Protein AF-A0A0D0M750-F1 (afdb_monomer_lite)

Foldseek 3Di:
DDDQDDDDDDDQQQFQLNVLVVCVVVPSDDADPVFQKWFKDAPNDTAKIDGHCVNDNPDDIGGPDDRSHGSCVRNPPPVDIDIHGDDD

Sequence (88 aa):
MGPLTQTFEMPDRCSIEDLVKAVAASRFLQFSSTHTALHCRIAGNEVAVVFSPHEVPAREPLFVVAPDTAVQSIATVDRKVEFVFDRA

pLDDT: mean 84.26, std 9.64, range [49.31, 94.88]

Radius of gyration: 12.6 Å; chains: 1; bounding box: 32×29×28 Å

Secondary structure (DSSP, 8-state):
--------PPPTT-BHHHHHHHHHHTT----BTTB-EEEEEETTEEEEEEE-TTTSTT-PPEESS-TT-BHHHH--SS--EEEEE---

Organism: Variovorax paradoxus (NCBI:txid34073)

Structure (mmCIF, N/CA/C/O backbone):
data_AF-A0A0D0M750-F1
#
_entry.id   AF-A0A0D0M750-F1
#
loop_
_atom_site.group_PDB
_atom_site.id
_atom_site.type_symbol
_atom_site.label_atom_id
_atom_site.label_alt_id
_atom_site.label_comp_id
_atom_site.label_asym_id
_atom_site.label_entity_id
_atom_site.label_seq_id
_atom_site.pdbx_PDB_ins_code
_atom_site.Cartn_x
_atom_site.Cartn_y
_atom_site.Cartn_z
_atom_site.occupancy
_atom_site.B_iso_or_equiv
_atom_site.auth_seq_id
_atom_site.auth_comp_id
_atom_site.auth_asym_id
_atom_site.auth_atom_id
_atom_site.pdbx_PDB_model_num
ATOM 1 N N . MET A 1 1 ? 18.234 -5.038 13.038 1.00 49.31 1 MET A N 1
ATOM 2 C CA . MET A 1 1 ? 17.355 -3.973 12.511 1.00 49.31 1 MET A CA 1
ATOM 3 C C . MET A 1 1 ? 15.922 -4.428 12.738 1.00 49.31 1 MET A C 1
ATOM 5 O O . MET A 1 1 ? 15.594 -5.517 12.289 1.00 49.31 1 MET A O 1
ATOM 9 N N . GLY A 1 2 ? 15.139 -3.700 13.539 1.00 54.25 2 GLY A N 1
ATOM 10 C CA . GLY A 1 2 ? 13.730 -4.026 13.809 1.00 54.25 2 GLY A CA 1
ATOM 11 C C . GLY A 1 2 ? 12.791 -3.498 12.714 1.00 54.25 2 GLY A C 1
ATOM 12 O O . GLY A 1 2 ? 13.264 -2.809 11.809 1.00 54.25 2 GLY A O 1
ATOM 13 N N . PRO A 1 3 ? 11.483 -3.804 12.779 1.00 63.81 3 PRO A N 1
ATOM 14 C CA . PRO A 1 3 ? 10.504 -3.279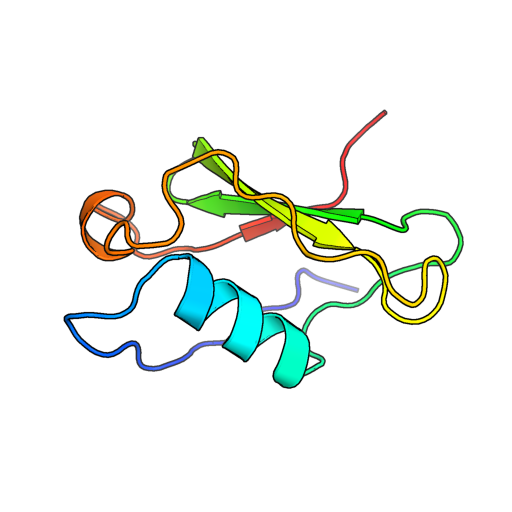 11.832 1.00 63.81 3 PRO A CA 1
ATOM 15 C C . PRO A 1 3 ? 10.465 -1.747 11.887 1.00 63.81 3 PRO A C 1
ATOM 17 O O . PRO A 1 3 ? 10.316 -1.152 12.956 1.00 63.81 3 PRO A O 1
ATOM 20 N N . LEU A 1 4 ? 10.604 -1.110 10.723 1.00 75.81 4 LEU A N 1
ATOM 21 C CA . LEU A 1 4 ? 10.409 0.328 10.578 1.00 75.81 4 LEU A CA 1
ATOM 22 C C . LEU A 1 4 ? 8.930 0.634 10.796 1.00 75.81 4 LEU A C 1
ATOM 24 O O . LEU A 1 4 ? 8.064 0.025 10.175 1.00 75.81 4 LEU A O 1
ATOM 28 N N . THR A 1 5 ? 8.648 1.569 11.696 1.00 79.44 5 THR A N 1
ATOM 29 C CA . THR A 1 5 ? 7.289 2.034 11.976 1.00 79.44 5 THR A CA 1
ATOM 30 C C . THR A 1 5 ? 7.257 3.542 11.797 1.00 79.44 5 THR A C 1
ATOM 32 O O . THR A 1 5 ? 8.127 4.240 12.319 1.00 79.44 5 THR A O 1
ATOM 35 N N . GLN A 1 6 ? 6.258 4.041 11.077 1.00 81.00 6 GLN A N 1
ATOM 36 C CA . GLN A 1 6 ? 5.994 5.467 10.946 1.00 81.00 6 GLN A CA 1
ATOM 37 C C . GLN A 1 6 ? 4.495 5.721 11.072 1.00 81.00 6 GLN A C 1
ATOM 39 O O . GLN A 1 6 ? 3.681 4.957 10.554 1.00 81.00 6 GLN A O 1
ATOM 44 N N . THR A 1 7 ? 4.147 6.796 11.772 1.00 80.44 7 THR A N 1
ATOM 45 C CA . THR A 1 7 ? 2.764 7.231 11.966 1.00 80.44 7 THR A CA 1
ATOM 46 C C . THR A 1 7 ? 2.503 8.449 11.096 1.00 80.44 7 THR A C 1
ATOM 48 O O . THR A 1 7 ? 3.323 9.366 11.052 1.00 80.44 7 THR A O 1
ATOM 51 N N . PHE A 1 8 ? 1.349 8.466 10.439 1.00 73.88 8 PHE A N 1
ATOM 52 C CA . PHE A 1 8 ? 0.884 9.592 9.643 1.00 73.88 8 PHE A CA 1
ATOM 53 C C . PHE A 1 8 ? -0.577 9.878 9.967 1.00 73.88 8 PHE A C 1
ATOM 55 O O . PHE A 1 8 ? -1.353 8.957 10.227 1.00 73.88 8 PHE A O 1
ATOM 62 N N . GLU A 1 9 ? -0.954 11.150 9.919 1.00 78.81 9 GLU A N 1
ATOM 63 C CA . GLU A 1 9 ? -2.360 11.534 9.904 1.00 78.81 9 GLU A CA 1
ATOM 64 C C . GLU A 1 9 ? -2.902 11.345 8.488 1.00 78.81 9 GLU A C 1
ATOM 66 O O . GLU A 1 9 ? -2.354 11.881 7.523 1.00 78.81 9 GLU A O 1
ATOM 71 N N . MET A 1 10 ? -3.964 10.552 8.358 1.00 75.38 10 MET A N 1
ATOM 72 C CA . MET A 1 10 ? -4.641 10.343 7.082 1.00 75.38 10 MET A CA 1
ATOM 73 C C . MET A 1 10 ? -5.932 11.161 7.044 1.00 75.38 10 MET A C 1
ATOM 75 O O . MET A 1 10 ? -6.741 11.041 7.967 1.00 75.38 10 MET A O 1
ATOM 79 N N . PRO A 1 11 ? -6.167 11.945 5.980 1.00 79.88 11 PRO A N 1
ATOM 80 C CA . PRO A 1 11 ? -7.454 12.591 5.751 1.00 79.88 11 PRO A CA 1
ATOM 81 C C . PRO A 1 11 ? -8.595 11.569 5.655 1.00 79.88 11 PRO A C 1
ATOM 83 O O . PRO A 1 11 ? -8.393 10.456 5.164 1.00 79.88 11 PRO A O 1
ATOM 86 N N . ASP A 1 12 ? -9.819 11.973 6.007 1.00 74.00 12 ASP A N 1
ATOM 87 C CA . ASP A 1 12 ? -10.993 11.080 5.986 1.00 74.00 12 ASP A CA 1
ATOM 88 C C . ASP A 1 12 ? -11.323 10.490 4.610 1.00 74.00 12 ASP A C 1
ATOM 90 O O . ASP A 1 12 ? -11.930 9.428 4.500 1.00 74.00 12 ASP A O 1
ATOM 94 N N . ARG A 1 13 ? -10.893 11.161 3.541 1.00 80.50 13 ARG A N 1
ATOM 95 C CA . ARG A 1 13 ? -11.092 10.725 2.153 1.00 80.50 13 ARG A CA 1
ATOM 96 C C . ARG A 1 13 ? -9.821 10.200 1.494 1.00 80.50 13 ARG A C 1
ATOM 98 O O . ARG A 1 13 ? -9.735 10.207 0.274 1.00 80.50 13 ARG A O 1
ATOM 105 N N . CYS A 1 14 ? -8.828 9.788 2.277 1.00 89.19 14 CYS A N 1
ATOM 106 C CA . CYS A 1 14 ? -7.588 9.270 1.718 1.00 89.19 14 CYS A CA 1
ATOM 107 C C . CYS A 1 14 ? -7.845 7.961 0.957 1.00 89.19 14 CYS A C 1
ATOM 109 O O . CYS A 1 14 ? -8.295 6.964 1.539 1.00 89.19 14 CYS A O 1
ATOM 111 N N . SER A 1 15 ? -7.574 7.992 -0.347 1.00 93.81 15 SER A N 1
ATOM 112 C CA . SER A 1 15 ? -7.659 6.822 -1.215 1.00 93.81 15 SER A CA 1
ATOM 113 C C . SER A 1 15 ? -6.419 5.930 -1.078 1.00 93.81 15 SER A C 1
ATOM 115 O O . SER A 1 15 ? -5.388 6.342 -0.534 1.00 93.81 15 SER A O 1
ATOM 117 N N . ILE A 1 16 ? -6.498 4.693 -1.573 1.00 93.50 16 ILE A N 1
ATOM 118 C CA . ILE A 1 16 ? -5.337 3.790 -1.637 1.00 93.50 16 ILE A CA 1
ATOM 119 C C . ILE A 1 16 ? -4.236 4.399 -2.509 1.00 93.50 16 ILE A C 1
ATOM 121 O O . ILE A 1 16 ? -3.057 4.304 -2.165 1.00 93.50 16 ILE A O 1
ATOM 125 N N . GLU A 1 17 ? -4.607 5.067 -3.600 1.00 94.00 17 GLU A N 1
ATOM 126 C CA . GLU A 1 17 ? -3.661 5.776 -4.456 1.00 94.00 17 GLU A CA 1
ATOM 127 C C . GLU A 1 17 ? -2.919 6.890 -3.705 1.00 94.00 17 GLU A C 1
ATOM 129 O O . GLU A 1 17 ? -1.688 6.957 -3.772 1.00 94.00 17 GLU A O 1
ATOM 134 N N . ASP A 1 18 ? -3.640 7.726 -2.953 1.00 92.19 18 ASP A N 1
ATOM 135 C CA . ASP A 1 18 ? -3.043 8.813 -2.166 1.00 92.19 18 ASP A CA 1
ATOM 136 C C . ASP A 1 18 ? -2.059 8.274 -1.126 1.00 92.19 18 ASP A C 1
ATOM 138 O O . ASP A 1 18 ? -0.943 8.782 -0.999 1.00 92.19 18 ASP A O 1
ATOM 142 N N . LEU A 1 19 ? -2.450 7.214 -0.411 1.00 91.06 19 LEU A N 1
ATOM 143 C CA . LEU A 1 19 ? -1.603 6.541 0.572 1.00 91.06 19 LEU A CA 1
ATOM 144 C C . LEU A 1 19 ? -0.312 6.022 -0.070 1.00 91.06 19 LEU A C 1
ATOM 146 O O . LEU A 1 19 ? 0.782 6.292 0.430 1.00 91.06 19 LEU A O 1
ATOM 150 N N . VAL A 1 20 ? -0.425 5.285 -1.177 1.00 91.06 20 VAL A N 1
ATOM 151 C CA . VAL A 1 20 ? 0.732 4.696 -1.864 1.00 91.06 20 VAL A CA 1
ATOM 152 C C . VAL A 1 20 ? 1.663 5.786 -2.391 1.00 91.06 20 VAL A C 1
ATOM 154 O O . VAL A 1 20 ? 2.875 5.697 -2.190 1.00 91.06 20 VAL A O 1
ATOM 157 N N . LYS A 1 21 ? 1.1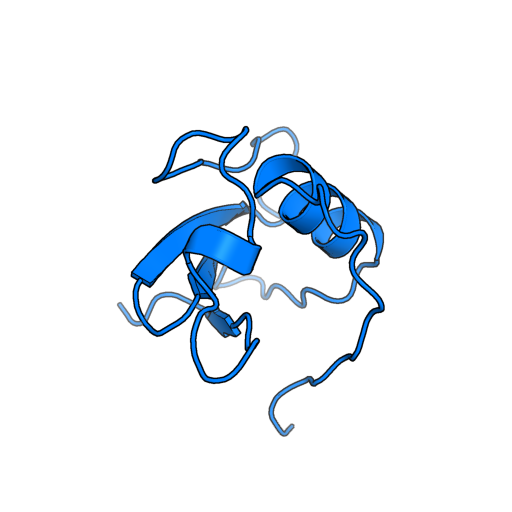20 6.847 -3.000 1.00 89.00 21 LYS A N 1
ATOM 158 C CA . LYS A 1 21 ? 1.908 7.997 -3.468 1.00 89.00 21 LYS A CA 1
ATOM 159 C C . LYS A 1 21 ? 2.618 8.703 -2.316 1.00 89.00 21 LYS A C 1
ATOM 161 O O . LYS A 1 21 ? 3.808 8.991 -2.431 1.00 89.00 21 LYS A O 1
ATOM 166 N N . ALA A 1 22 ? 1.926 8.949 -1.204 1.00 87.81 22 ALA A N 1
ATOM 167 C CA . ALA A 1 22 ? 2.503 9.609 -0.034 1.00 87.81 22 ALA A CA 1
ATOM 168 C C . ALA A 1 22 ? 3.645 8.788 0.582 1.00 87.81 22 ALA A C 1
ATOM 170 O O . ALA A 1 22 ? 4.706 9.332 0.888 1.00 87.81 22 ALA A O 1
ATOM 171 N N . VAL A 1 23 ? 3.462 7.473 0.717 1.00 87.00 23 VAL A N 1
ATOM 172 C CA . VAL A 1 23 ? 4.482 6.574 1.272 1.00 87.00 23 VAL A CA 1
ATOM 173 C C . VAL A 1 23 ? 5.671 6.402 0.320 1.00 87.00 23 VAL A C 1
ATOM 175 O O . VAL A 1 23 ? 6.819 6.396 0.764 1.00 87.00 23 VAL A O 1
ATOM 178 N N . ALA A 1 24 ? 5.436 6.314 -0.990 1.00 83.88 24 ALA A N 1
ATOM 179 C CA . ALA A 1 24 ? 6.518 6.287 -1.971 1.00 83.88 24 ALA A CA 1
ATOM 180 C C . ALA A 1 24 ? 7.324 7.601 -1.954 1.00 83.88 24 ALA A C 1
ATOM 182 O O . ALA A 1 24 ? 8.556 7.581 -1.992 1.00 83.88 24 ALA A O 1
ATOM 183 N N . ALA A 1 25 ? 6.644 8.746 -1.829 1.00 83.38 25 ALA A N 1
ATOM 184 C CA . ALA A 1 25 ? 7.276 10.060 -1.751 1.00 83.38 25 ALA A CA 1
ATOM 185 C C . ALA A 1 25 ? 8.031 10.298 -0.430 1.00 83.38 25 ALA A C 1
ATOM 187 O O . ALA A 1 25 ? 9.035 11.011 -0.425 1.00 83.38 25 ALA A O 1
ATOM 188 N N . SER A 1 26 ? 7.596 9.690 0.681 1.00 81.62 26 SER A N 1
ATOM 189 C CA . SER A 1 26 ? 8.225 9.868 1.999 1.00 81.62 26 SER A CA 1
ATOM 190 C C . SER A 1 26 ? 9.599 9.204 2.124 1.00 81.62 26 SER A C 1
ATOM 192 O O . SER A 1 26 ? 10.320 9.481 3.083 1.00 81.62 26 SER A O 1
ATOM 194 N N . ARG A 1 27 ? 9.974 8.333 1.171 1.00 76.56 27 ARG A N 1
ATOM 195 C CA . ARG A 1 27 ? 11.191 7.496 1.211 1.00 76.56 27 ARG A CA 1
ATOM 196 C C . ARG A 1 27 ? 11.279 6.603 2.456 1.00 76.56 27 ARG A C 1
ATOM 198 O O . ARG A 1 27 ? 12.361 6.143 2.812 1.00 76.56 27 ARG A O 1
ATOM 205 N N . PHE A 1 28 ? 10.144 6.346 3.108 1.00 83.25 28 PHE A N 1
ATOM 206 C CA . PHE A 1 28 ? 10.046 5.432 4.245 1.00 83.25 28 PHE A CA 1
ATOM 207 C C . 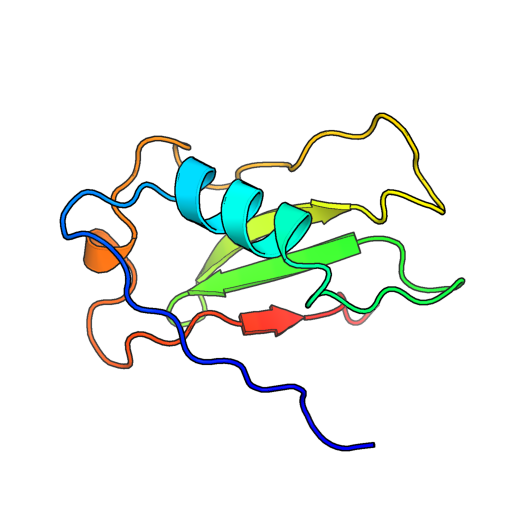PHE A 1 28 ? 10.338 3.983 3.840 1.00 83.25 28 PHE A C 1
ATOM 209 O O . PHE A 1 28 ? 10.940 3.223 4.599 1.00 83.25 28 PHE A O 1
ATOM 216 N N . LEU A 1 29 ? 9.921 3.610 2.628 1.00 83.50 29 LEU A N 1
ATOM 217 C CA . LEU A 1 29 ? 10.112 2.270 2.095 1.00 83.50 29 LEU A CA 1
ATOM 218 C C . LEU A 1 29 ? 11.591 2.011 1.816 1.00 83.50 29 LEU A C 1
ATOM 220 O O . LEU A 1 29 ? 12.195 2.624 0.935 1.00 83.50 29 LEU A O 1
ATOM 224 N N . GLN A 1 30 ? 12.161 1.069 2.560 1.00 83.38 30 GLN A N 1
ATOM 225 C CA . GLN A 1 30 ? 13.508 0.581 2.314 1.00 83.38 30 GLN A CA 1
ATOM 226 C C . GLN A 1 30 ? 13.437 -0.640 1.413 1.00 83.38 30 GLN A C 1
ATOM 228 O O . GLN A 1 30 ? 12.886 -1.666 1.799 1.00 83.38 30 GLN A O 1
ATOM 233 N N . PHE A 1 31 ? 14.011 -0.521 0.222 1.00 83.75 31 PHE A N 1
ATOM 234 C CA . PHE A 1 31 ? 14.209 -1.631 -0.702 1.00 83.75 31 PHE A CA 1
ATOM 235 C C . PHE A 1 31 ? 15.626 -2.191 -0.548 1.00 83.75 31 PHE A C 1
ATOM 237 O O . PHE A 1 31 ? 16.525 -1.510 -0.052 1.00 83.75 31 PHE A O 1
ATOM 244 N N . SER A 1 32 ? 15.833 -3.431 -0.984 1.00 79.06 32 SER A N 1
ATOM 245 C CA . SER A 1 32 ? 17.165 -4.044 -1.064 1.00 79.06 32 SER A CA 1
ATOM 246 C C . SER A 1 32 ? 17.442 -4.499 -2.494 1.00 79.06 32 SER A C 1
ATOM 248 O O . SER A 1 32 ? 16.507 -4.654 -3.277 1.00 79.06 32 SER A O 1
ATOM 250 N N . SER A 1 33 ? 18.706 -4.760 -2.832 1.00 75.56 33 SER A N 1
ATOM 251 C CA . SER A 1 33 ? 19.090 -5.228 -4.174 1.00 75.56 33 SER A CA 1
ATOM 252 C C . SER A 1 33 ? 18.446 -6.564 -4.567 1.00 75.56 33 SER A C 1
ATOM 254 O O . SER A 1 33 ? 18.345 -6.875 -5.748 1.00 75.56 33 SER A O 1
ATOM 256 N N . THR A 1 34 ? 17.993 -7.359 -3.593 1.00 78.06 34 THR A N 1
ATOM 257 C CA . THR A 1 34 ? 17.310 -8.641 -3.825 1.00 78.06 34 THR A CA 1
ATOM 258 C C . THR A 1 34 ? 15.791 -8.560 -3.705 1.00 78.06 34 THR A C 1
ATOM 260 O O . THR A 1 34 ? 15.111 -9.497 -4.109 1.00 78.06 34 THR A O 1
ATOM 263 N N . HIS A 1 35 ? 15.244 -7.453 -3.193 1.00 83.50 35 HIS A N 1
ATOM 264 C CA . HIS A 1 35 ? 13.802 -7.269 -3.052 1.00 83.50 35 HIS A CA 1
ATOM 265 C C . HIS A 1 35 ? 13.375 -5.926 -3.643 1.00 83.50 35 HIS A C 1
ATOM 267 O O . HIS A 1 35 ? 13.461 -4.873 -3.002 1.00 83.50 35 HIS A O 1
ATOM 273 N N . THR A 1 36 ? 12.898 -5.988 -4.886 1.00 87.19 36 THR A N 1
ATOM 274 C CA . THR A 1 36 ? 12.535 -4.821 -5.700 1.00 87.19 36 THR A CA 1
ATOM 275 C C . THR A 1 36 ? 11.060 -4.438 -5.594 1.00 87.19 36 THR A C 1
ATOM 277 O O . THR A 1 36 ? 10.648 -3.461 -6.214 1.00 87.19 36 THR A O 1
ATOM 280 N N . ALA A 1 37 ? 10.264 -5.177 -4.820 1.00 90.94 37 ALA A N 1
ATOM 281 C CA . ALA A 1 37 ? 8.839 -4.938 -4.634 1.00 90.94 37 ALA A CA 1
ATOM 282 C C . ALA A 1 37 ? 8.439 -5.116 -3.165 1.00 90.94 37 ALA A C 1
ATOM 284 O O . ALA A 1 37 ? 8.917 -6.025 -2.486 1.00 90.94 37 ALA A O 1
ATOM 285 N N . LEU A 1 38 ? 7.554 -4.245 -2.688 1.00 91.62 38 LEU A N 1
ATOM 286 C CA . LEU A 1 38 ? 6.933 -4.292 -1.370 1.00 91.62 38 LEU A CA 1
ATOM 287 C C . LEU A 1 38 ? 5.421 -4.394 -1.534 1.00 91.62 38 LEU A C 1
ATOM 289 O O . LEU A 1 38 ? 4.799 -3.585 -2.219 1.00 91.62 38 LEU A O 1
ATOM 293 N N . HIS A 1 39 ? 4.831 -5.371 -0.866 1.00 93.00 39 HIS A N 1
ATOM 294 C CA . HIS A 1 39 ? 3.404 -5.631 -0.872 1.00 93.00 39 HIS A CA 1
ATOM 295 C C . HIS A 1 39 ? 2.756 -4.827 0.251 1.00 93.00 39 HIS A C 1
ATOM 297 O O . HIS A 1 39 ? 3.089 -5.000 1.425 1.00 93.00 39 HIS A O 1
ATOM 303 N N . CYS A 1 40 ? 1.853 -3.925 -0.125 1.00 92.94 40 CYS A N 1
ATOM 304 C CA . CYS A 1 40 ? 1.049 -3.125 0.783 1.00 92.94 40 CYS A CA 1
ATOM 305 C C . CYS A 1 40 ? -0.162 -3.945 1.230 1.00 92.94 40 CYS A C 1
ATOM 307 O O . CYS A 1 40 ? -0.986 -4.357 0.406 1.00 92.94 40 CYS A O 1
ATOM 309 N N . ARG A 1 41 ? -0.273 -4.172 2.538 1.00 92.62 41 ARG A N 1
ATOM 310 C CA . ARG A 1 41 ? -1.357 -4.921 3.167 1.00 92.62 41 ARG A CA 1
ATOM 311 C C . ARG A 1 41 ? -2.082 -4.067 4.195 1.00 92.62 41 ARG A C 1
ATOM 313 O O . ARG A 1 41 ? -1.459 -3.355 4.979 1.00 92.62 41 ARG A O 1
ATOM 320 N N . ILE A 1 42 ? -3.406 -4.168 4.209 1.00 90.88 42 ILE A N 1
ATOM 321 C CA . ILE A 1 42 ? -4.282 -3.496 5.171 1.00 90.88 42 ILE A CA 1
ATOM 322 C C . ILE A 1 42 ? -5.230 -4.542 5.745 1.00 90.88 42 ILE A C 1
ATOM 324 O O . ILE A 1 42 ? -5.945 -5.212 5.000 1.00 90.88 42 ILE A O 1
ATOM 328 N N . ALA A 1 43 ? -5.217 -4.703 7.072 1.00 87.62 43 ALA A N 1
ATOM 329 C CA . ALA A 1 43 ? -5.978 -5.751 7.761 1.00 87.62 43 ALA A CA 1
ATOM 330 C C . ALA A 1 43 ? -5.750 -7.160 7.157 1.00 87.62 43 ALA A C 1
ATOM 332 O O . ALA A 1 43 ? -6.680 -7.949 7.020 1.00 87.62 43 ALA A O 1
ATOM 333 N N . GLY A 1 44 ? -4.511 -7.454 6.742 1.00 86.75 44 GLY A N 1
ATOM 334 C CA . GLY A 1 44 ? -4.126 -8.720 6.108 1.00 86.75 44 GLY A CA 1
ATOM 335 C C . GLY A 1 44 ? -4.456 -8.847 4.614 1.00 86.75 44 GLY A C 1
ATOM 336 O O . GLY A 1 44 ? -3.960 -9.772 3.977 1.00 86.75 44 GLY A O 1
ATOM 337 N N . ASN A 1 45 ? -5.224 -7.920 4.033 1.00 89.06 45 ASN A N 1
ATOM 338 C CA . ASN A 1 45 ? -5.557 -7.929 2.608 1.00 89.06 45 ASN A CA 1
ATOM 339 C C . ASN A 1 45 ? -4.512 -7.159 1.808 1.00 89.06 45 ASN A C 1
ATOM 341 O O . ASN A 1 45 ? -4.178 -6.029 2.161 1.00 89.06 45 ASN A O 1
ATOM 345 N N . GLU A 1 46 ? -4.022 -7.743 0.720 1.00 92.75 46 GLU A N 1
ATOM 346 C CA . GLU A 1 46 ? -3.160 -7.030 -0.218 1.00 92.75 46 GLU A CA 1
ATOM 347 C C . GLU A 1 46 ? -3.968 -6.002 -1.014 1.00 92.75 46 GLU A C 1
ATOM 349 O O . GLU A 1 46 ? -4.993 -6.329 -1.610 1.00 92.75 46 GLU A O 1
ATOM 354 N N . VAL A 1 47 ? -3.509 -4.751 -1.004 1.00 94.00 47 VAL A N 1
ATOM 355 C CA . VAL A 1 47 ? -4.200 -3.631 -1.663 1.00 94.00 47 VAL A CA 1
ATOM 356 C C . VAL A 1 47 ? -3.383 -3.028 -2.798 1.00 94.00 47 VAL A C 1
ATOM 358 O O . VAL A 1 47 ? -3.952 -2.515 -3.761 1.00 94.00 47 VAL A O 1
ATOM 361 N N . ALA A 1 48 ? -2.055 -3.096 -2.709 1.00 94.81 48 ALA A N 1
ATOM 362 C CA . ALA A 1 48 ? -1.154 -2.596 -3.735 1.00 94.81 48 ALA A CA 1
ATOM 363 C C . ALA A 1 48 ? 0.234 -3.242 -3.638 1.00 94.81 48 ALA A C 1
ATOM 365 O O . ALA A 1 48 ? 0.612 -3.774 -2.597 1.00 94.81 48 ALA A O 1
ATOM 366 N N . VAL A 1 49 ? 1.027 -3.117 -4.698 1.00 94.12 49 VAL A N 1
ATOM 367 C CA . VAL A 1 49 ? 2.449 -3.464 -4.739 1.00 94.12 49 VAL A CA 1
ATOM 368 C C . VAL A 1 49 ? 3.233 -2.230 -5.163 1.00 94.12 49 VAL A C 1
ATOM 370 O O . VAL A 1 49 ? 2.941 -1.618 -6.191 1.00 94.12 49 VAL A O 1
ATOM 373 N N . VAL A 1 50 ? 4.231 -1.858 -4.365 1.00 92.62 50 VAL A N 1
ATOM 374 C CA . VAL A 1 50 ? 5.110 -0.712 -4.610 1.00 92.62 50 VAL A CA 1
ATOM 375 C C . VAL A 1 50 ? 6.473 -1.217 -5.047 1.00 92.62 50 VAL A C 1
ATOM 377 O O . VAL A 1 50 ? 7.074 -2.056 -4.380 1.00 92.62 50 VAL A O 1
ATOM 380 N N . PHE A 1 51 ? 6.973 -0.698 -6.161 1.00 90.88 51 PHE A N 1
ATOM 381 C CA . PHE A 1 51 ? 8.247 -1.114 -6.735 1.00 90.88 51 PHE A CA 1
ATOM 382 C C . PHE A 1 51 ? 9.385 -0.163 -6.350 1.00 90.88 51 PHE A C 1
ATOM 384 O O . PHE A 1 51 ? 9.171 1.028 -6.122 1.00 90.88 51 PHE A O 1
ATOM 391 N N . SER A 1 52 ? 10.604 -0.696 -6.286 1.00 88.00 52 SER A N 1
ATOM 392 C CA . SER A 1 52 ? 11.816 0.065 -5.991 1.00 88.00 52 SER A CA 1
ATOM 393 C C . SER A 1 52 ? 12.087 1.071 -7.110 1.00 88.00 52 SER A C 1
ATOM 395 O O . SER A 1 52 ? 12.353 0.655 -8.241 1.00 88.00 52 SER A O 1
ATOM 397 N N . PRO A 1 53 ? 12.121 2.383 -6.821 1.00 84.19 53 PRO A N 1
ATOM 398 C CA . PRO A 1 53 ? 12.414 3.386 -7.842 1.00 84.19 53 PRO A CA 1
ATOM 399 C C . PRO A 1 53 ? 13.864 3.315 -8.348 1.00 84.19 53 PRO A C 1
ATOM 401 O O . PRO A 1 53 ? 14.171 3.895 -9.386 1.00 84.19 53 PRO A O 1
ATOM 404 N N . HIS A 1 54 ? 14.757 2.632 -7.621 1.00 84.25 54 HIS A N 1
ATOM 405 C CA . HIS A 1 54 ? 16.176 2.511 -7.960 1.00 84.25 54 HIS A CA 1
ATOM 406 C C . HIS A 1 54 ? 16.478 1.286 -8.829 1.00 84.25 54 HIS A C 1
ATOM 408 O O . HIS A 1 54 ? 17.263 1.387 -9.764 1.00 84.25 54 HIS A O 1
ATOM 414 N N . GLU A 1 55 ? 15.846 0.149 -8.531 1.00 85.38 55 GLU A N 1
ATOM 415 C CA . GLU A 1 55 ? 16.105 -1.125 -9.224 1.00 85.38 55 GLU A CA 1
ATOM 4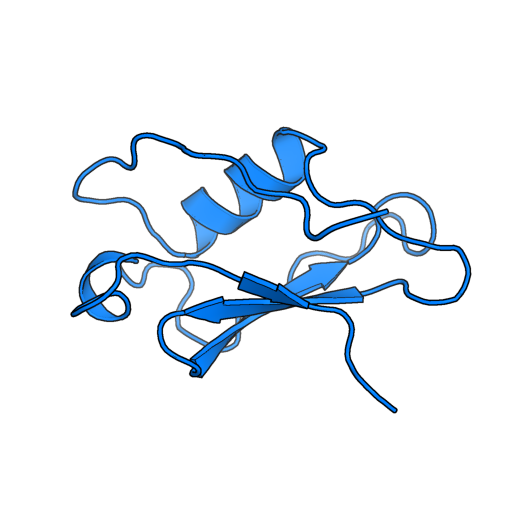16 C C . GLU A 1 55 ? 15.207 -1.309 -10.453 1.00 85.38 55 GLU A C 1
ATOM 418 O O . GLU A 1 55 ? 15.601 -1.917 -11.444 1.00 85.38 55 GLU A O 1
ATOM 423 N N . VAL A 1 56 ? 13.986 -0.768 -10.405 1.00 85.56 56 VAL A N 1
ATOM 424 C CA . VAL A 1 56 ? 13.009 -0.818 -11.502 1.00 85.56 56 VAL A CA 1
ATOM 425 C C . VAL A 1 56 ? 12.444 0.583 -11.764 1.00 85.56 56 VAL A C 1
ATOM 427 O O . VAL A 1 56 ? 11.256 0.840 -11.543 1.00 85.56 56 VAL A O 1
ATOM 430 N N . PRO A 1 57 ? 13.298 1.519 -12.225 1.00 77.19 57 PRO A N 1
ATOM 431 C CA . PRO A 1 57 ? 12.872 2.877 -12.532 1.00 77.19 57 PRO A CA 1
ATOM 432 C C . PRO A 1 57 ? 11.766 2.856 -13.596 1.00 77.19 57 PRO A C 1
ATOM 434 O O . PRO A 1 57 ? 11.819 2.075 -14.543 1.00 77.19 57 PRO A O 1
ATOM 437 N N . ALA A 1 58 ? 10.767 3.725 -13.431 1.00 82.00 58 ALA A N 1
ATOM 438 C CA . ALA A 1 58 ? 9.562 3.839 -14.265 1.00 82.00 58 ALA A CA 1
ATOM 439 C C . ALA A 1 58 ? 8.485 2.751 -14.093 1.00 82.00 58 ALA A C 1
ATOM 441 O O . ALA A 1 58 ? 7.481 2.792 -14.803 1.00 82.00 58 ALA A O 1
ATOM 442 N N . ARG A 1 59 ? 8.623 1.817 -13.142 1.00 88.12 59 ARG A N 1
ATOM 443 C CA . ARG A 1 59 ? 7.517 0.906 -12.825 1.00 88.12 59 ARG A CA 1
ATOM 444 C C . ARG A 1 59 ? 6.544 1.546 -11.839 1.00 88.12 59 ARG A C 1
ATOM 446 O O . ARG A 1 59 ? 6.895 1.811 -10.691 1.00 88.12 59 ARG A O 1
ATOM 453 N N . GLU A 1 60 ? 5.3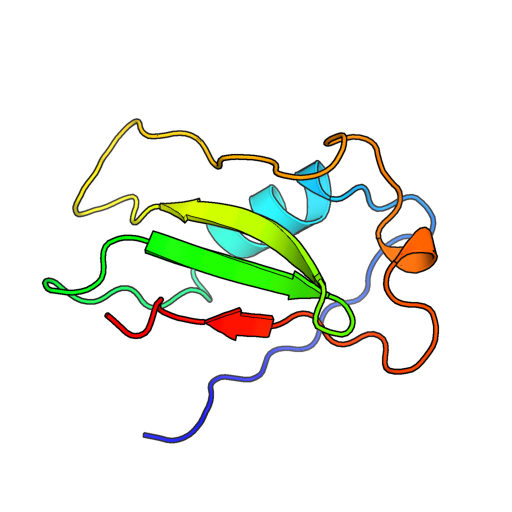21 1.785 -12.299 1.00 88.75 60 GLU A N 1
ATOM 454 C CA . GLU A 1 60 ? 4.243 2.316 -11.464 1.00 88.75 60 GLU A CA 1
ATOM 455 C C . GLU A 1 60 ? 3.744 1.275 -10.448 1.00 88.75 60 GLU A C 1
ATOM 457 O O . GLU A 1 60 ? 3.859 0.068 -10.699 1.00 88.75 60 GLU A O 1
ATOM 462 N N . PRO A 1 61 ? 3.188 1.711 -9.300 1.00 91.88 61 PRO A N 1
ATOM 463 C CA . PRO A 1 61 ? 2.553 0.809 -8.351 1.00 91.88 61 PRO A CA 1
ATOM 464 C C . PRO A 1 61 ? 1.433 -0.006 -9.000 1.00 91.88 61 PRO A C 1
ATOM 466 O O . PRO A 1 61 ? 0.657 0.503 -9.807 1.00 91.88 61 PRO A O 1
ATOM 469 N N . LEU A 1 62 ? 1.323 -1.270 -8.605 1.00 94.06 62 LEU A N 1
ATOM 470 C CA . LEU A 1 62 ? 0.202 -2.117 -8.994 1.00 94.06 62 LEU A CA 1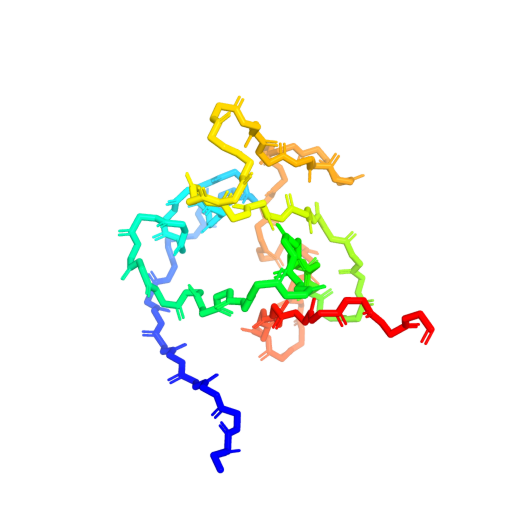
ATOM 471 C C . LEU A 1 62 ? -0.883 -2.014 -7.925 1.00 94.06 62 LEU A C 1
ATOM 473 O O . LEU A 1 62 ? -0.611 -2.302 -6.765 1.00 94.06 62 LEU A O 1
ATOM 477 N N . PHE A 1 63 ? -2.106 -1.658 -8.302 1.00 94.88 63 PHE A N 1
ATOM 478 C CA . PHE A 1 63 ? -3.246 -1.641 -7.385 1.00 94.88 63 PHE A CA 1
ATOM 479 C C . PHE A 1 63 ? -4.044 -2.941 -7.516 1.00 94.88 63 PHE A C 1
ATOM 481 O O . PHE A 1 63 ? -4.472 -3.303 -8.610 1.00 94.88 63 PHE A O 1
ATOM 488 N N . VAL A 1 64 ? -4.212 -3.654 -6.401 1.00 94.31 64 VAL A N 1
ATOM 489 C CA . VAL A 1 64 ? -4.979 -4.913 -6.326 1.00 94.31 64 VAL A CA 1
ATOM 490 C C . VAL A 1 64 ? -6.459 -4.631 -6.055 1.00 94.31 64 VAL A C 1
ATOM 492 O O . VAL A 1 64 ? -7.334 -5.373 -6.494 1.00 94.31 64 VAL A O 1
ATOM 495 N N . VAL A 1 65 ? -6.742 -3.521 -5.374 1.00 93.31 65 VAL A N 1
ATOM 496 C CA . VAL A 1 65 ? -8.086 -2.955 -5.202 1.00 93.31 65 VAL A CA 1
ATOM 497 C C . VAL A 1 65 ? -8.253 -1.708 -6.072 1.00 93.31 65 VAL A C 1
ATOM 499 O O . VAL A 1 65 ? -7.276 -1.191 -6.612 1.00 93.31 65 VAL A O 1
ATOM 502 N N . ALA A 1 66 ? -9.482 -1.201 -6.205 1.00 93.88 66 ALA A N 1
ATOM 503 C CA . ALA A 1 66 ? -9.717 0.032 -6.952 1.00 93.88 66 ALA A CA 1
ATOM 504 C C . ALA A 1 66 ? -8.916 1.200 -6.319 1.00 93.88 66 ALA A C 1
ATOM 506 O O . ALA A 1 66 ? -9.010 1.385 -5.100 1.00 93.88 66 ALA A O 1
ATOM 507 N N . PRO A 1 67 ? -8.117 1.969 -7.087 1.00 92.81 67 PRO A N 1
ATOM 508 C CA . PRO A 1 67 ? -7.213 2.988 -6.533 1.00 92.81 67 PRO A CA 1
ATOM 509 C C . PRO A 1 67 ? -7.918 4.085 -5.721 1.00 92.81 67 PRO A C 1
ATOM 511 O O . PRO A 1 67 ? -7.358 4.592 -4.751 1.00 92.81 67 PRO A O 1
ATOM 514 N N . ASP A 1 68 ? -9.162 4.401 -6.083 1.00 93.81 68 ASP A N 1
ATOM 515 C CA . ASP A 1 68 ? -10.047 5.378 -5.441 1.00 93.81 68 ASP A CA 1
ATOM 516 C C . ASP A 1 68 ? -10.735 4.848 -4.169 1.00 93.81 68 ASP A C 1
ATOM 518 O O . ASP A 1 68 ? -11.426 5.597 -3.473 1.00 93.81 68 ASP A O 1
ATOM 522 N N . THR A 1 69 ? -10.525 3.574 -3.821 1.00 92.62 69 THR A N 1
ATOM 523 C CA . THR A 1 69 ? -11.053 2.979 -2.590 1.00 92.62 69 THR A CA 1
ATOM 524 C C . THR A 1 69 ? -10.549 3.753 -1.377 1.00 92.62 69 THR A C 1
ATOM 526 O O . THR A 1 69 ? -9.350 3.981 -1.221 1.00 92.62 69 THR A O 1
ATOM 529 N N . ALA A 1 70 ? -11.453 4.127 -0.471 1.00 90.44 70 ALA A N 1
ATOM 530 C CA . ALA A 1 70 ? -11.074 4.792 0.770 1.00 90.44 70 ALA A CA 1
ATOM 531 C C . ALA A 1 70 ? -10.331 3.823 1.700 1.00 90.44 70 ALA A C 1
ATOM 533 O O . ALA A 1 70 ? -10.844 2.747 2.014 1.00 90.44 70 ALA A O 1
ATOM 534 N N . VAL A 1 71 ? -9.173 4.220 2.228 1.00 88.50 71 VAL A N 1
ATOM 535 C CA . VAL A 1 71 ? -8.363 3.375 3.130 1.00 88.50 71 VAL A CA 1
ATOM 536 C C . VAL A 1 71 ? -9.156 2.938 4.364 1.00 88.50 71 VAL A C 1
ATOM 538 O O . VAL A 1 71 ? -9.084 1.783 4.784 1.00 88.50 71 VAL A O 1
ATOM 541 N N . GLN A 1 72 ? -9.981 3.836 4.903 1.00 85.62 72 GLN A N 1
ATOM 542 C CA . GLN A 1 72 ? -10.829 3.577 6.070 1.00 85.62 72 GLN A CA 1
ATOM 543 C C . GLN A 1 72 ? -11.880 2.479 5.832 1.00 85.62 72 GLN A C 1
ATOM 545 O O . GLN A 1 72 ? -12.326 1.853 6.789 1.00 85.62 72 GLN A O 1
ATOM 550 N N . SER A 1 73 ? -12.252 2.212 4.573 1.00 85.81 73 SER A N 1
ATOM 551 C CA . SER A 1 73 ? -13.181 1.122 4.239 1.00 85.81 73 SER A CA 1
ATOM 552 C C . SER A 1 73 ? -12.555 -0.268 4.410 1.00 85.81 73 SER A C 1
ATOM 554 O O . SER A 1 73 ? -13.273 -1.238 4.634 1.00 85.81 73 SER A O 1
ATOM 556 N N . ILE A 1 74 ? -11.221 -0.354 4.356 1.00 82.69 74 ILE A N 1
ATOM 557 C CA . ILE A 1 74 ? -10.454 -1.599 4.499 1.00 82.69 74 ILE A CA 1
ATOM 558 C C . ILE A 1 74 ? -9.866 -1.699 5.916 1.00 82.69 74 ILE A C 1
ATOM 560 O O . ILE A 1 74 ? -9.894 -2.755 6.545 1.00 82.69 74 ILE A O 1
ATOM 564 N N . ALA A 1 75 ? -9.362 -0.586 6.453 1.00 78.75 75 ALA A N 1
ATOM 565 C CA . ALA A 1 75 ? -8.673 -0.508 7.739 1.00 78.75 75 ALA A CA 1
ATOM 566 C C . ALA A 1 75 ? -9.640 -0.376 8.937 1.00 78.75 75 ALA A C 1
ATOM 568 O O . ALA A 1 75 ? -9.528 0.552 9.740 1.00 78.75 75 ALA A O 1
ATOM 569 N N . THR A 1 76 ? -10.602 -1.292 9.058 1.00 70.62 76 THR A N 1
ATOM 570 C CA . THR A 1 76 ? -11.760 -1.150 9.962 1.00 70.62 76 THR A CA 1
ATOM 571 C C . THR A 1 76 ? -11.450 -1.334 11.453 1.00 70.62 76 THR A C 1
ATOM 573 O O . THR A 1 76 ? -12.168 -0.774 12.279 1.00 70.62 76 THR A O 1
ATOM 576 N N . VAL A 1 77 ? -10.395 -2.080 11.814 1.00 69.12 77 VAL A N 1
ATOM 577 C CA . VAL A 1 77 ? -10.095 -2.438 13.219 1.00 69.12 77 VAL A CA 1
ATOM 578 C C . VAL A 1 77 ? -8.800 -1.793 13.716 1.00 69.12 77 VAL A C 1
ATOM 580 O O . VAL A 1 77 ? -8.837 -0.936 14.594 1.00 69.12 77 VAL A O 1
ATOM 583 N N . ASP A 1 78 ? -7.656 -2.141 13.123 1.00 71.38 78 ASP A N 1
ATOM 584 C CA . ASP A 1 78 ? -6.350 -1.776 13.694 1.00 71.38 78 ASP A CA 1
ATOM 585 C C . ASP A 1 78 ? -5.705 -0.534 13.067 1.00 71.38 78 ASP A C 1
ATOM 587 O O . ASP A 1 78 ? -4.670 -0.080 13.549 1.00 71.38 78 ASP A O 1
ATOM 591 N N . ARG A 1 79 ? -6.284 0.013 11.985 1.00 78.25 79 ARG A N 1
ATOM 592 C CA . ARG A 1 79 ? -5.733 1.150 11.210 1.00 78.25 79 ARG A CA 1
ATOM 593 C C . ARG A 1 79 ? -4.249 0.996 10.839 1.00 78.25 79 ARG A C 1
ATOM 595 O O . ARG A 1 79 ? -3.535 1.979 10.663 1.00 78.25 79 ARG A O 1
ATOM 602 N N . LYS A 1 80 ? -3.783 -0.249 10.727 1.00 84.94 80 LYS A N 1
ATOM 603 C CA . LYS A 1 80 ? -2.409 -0.591 10.366 1.00 84.94 80 LYS A CA 1
ATOM 604 C C . LYS A 1 80 ? -2.305 -0.832 8.869 1.00 84.94 80 LYS A C 1
ATOM 606 O O . LYS A 1 80 ? -3.134 -1.530 8.284 1.00 84.94 80 LYS A O 1
ATOM 611 N N . VAL A 1 81 ? -1.251 -0.269 8.297 1.00 88.88 81 VAL A N 1
ATOM 612 C CA . VAL A 1 81 ? -0.806 -0.511 6.928 1.00 88.88 81 VAL A CA 1
ATOM 613 C C . VAL A 1 81 ? 0.580 -1.128 7.024 1.00 88.88 81 VAL A C 1
ATOM 615 O O . VAL A 1 81 ? 1.455 -0.590 7.703 1.00 88.88 81 VAL A O 1
ATOM 618 N N . GLU A 1 82 ? 0.774 -2.260 6.368 1.00 90.31 82 GLU A N 1
ATOM 619 C CA . GLU A 1 82 ? 2.025 -3.005 6.377 1.00 90.31 82 GLU A CA 1
ATOM 620 C C . GLU A 1 82 ? 2.618 -3.019 4.973 1.00 90.31 82 GLU A C 1
ATOM 622 O O . GLU A 1 82 ? 1.917 -3.286 4.002 1.00 90.31 82 GLU A O 1
ATOM 627 N N . PHE A 1 83 ? 3.919 -2.766 4.865 1.00 89.75 83 PHE A N 1
ATOM 628 C CA . PHE A 1 83 ? 4.672 -2.948 3.627 1.00 89.75 83 PHE A CA 1
ATOM 629 C C . PHE A 1 83 ? 5.672 -4.069 3.861 1.00 89.75 83 PHE A C 1
ATOM 631 O O . PHE A 1 83 ? 6.585 -3.928 4.676 1.00 89.75 83 PHE A O 1
ATOM 638 N N . VAL A 1 84 ? 5.478 -5.197 3.184 1.00 89.94 84 VAL A N 1
ATOM 639 C CA . VAL A 1 84 ? 6.274 -6.409 3.399 1.00 89.94 84 VAL A CA 1
ATOM 640 C C . VAL A 1 84 ? 6.912 -6.876 2.103 1.00 89.94 84 VAL A C 1
ATOM 642 O O . VAL A 1 84 ? 6.324 -6.756 1.032 1.00 89.94 84 VAL A O 1
ATOM 645 N N . PHE A 1 85 ? 8.122 -7.419 2.190 1.00 86.50 85 PHE A N 1
ATOM 646 C CA . PHE A 1 85 ? 8.697 -8.147 1.067 1.00 86.50 85 PHE A CA 1
ATOM 647 C C . PHE A 1 85 ? 7.949 -9.463 0.890 1.00 86.50 85 PHE A C 1
ATOM 649 O O . PHE A 1 85 ? 7.596 -10.105 1.887 1.00 86.50 85 PHE A O 1
ATOM 656 N N . ASP A 1 86 ? 7.715 -9.861 -0.358 1.00 76.19 86 ASP A N 1
ATOM 657 C CA . ASP A 1 86 ? 7.186 -11.193 -0.610 1.00 76.19 86 ASP A CA 1
ATOM 658 C C . ASP A 1 86 ? 8.202 -12.236 -0.138 1.00 76.19 86 ASP A C 1
ATOM 660 O O . ASP A 1 86 ? 9.409 -12.096 -0.359 1.00 76.19 86 ASP A O 1
ATOM 664 N N . ARG A 1 87 ? 7.718 -13.257 0.565 1.00 58.69 87 ARG A N 1
ATOM 665 C CA . ARG A 1 87 ? 8.553 -14.388 0.966 1.00 58.69 87 ARG A CA 1
ATOM 666 C C . ARG A 1 87 ? 8.403 -15.437 -0.125 1.00 58.69 87 ARG A C 1
ATOM 668 O O . ARG A 1 87 ? 7.458 -16.219 -0.073 1.00 58.69 87 ARG A O 1
ATOM 675 N N . ALA A 1 88 ? 9.302 -15.402 -1.106 1.00 50.97 88 ALA A N 1
ATOM 676 C CA . ALA A 1 88 ? 9.515 -16.539 -1.999 1.00 50.97 88 ALA A CA 1
ATOM 677 C C . ALA A 1 88 ? 9.971 -17.774 -1.203 1.00 50.97 88 ALA A C 1
ATOM 679 O O . ALA A 1 88 ? 10.715 -17.593 -0.206 1.00 50.97 88 ALA A O 1
#